Protein AF-A0A0L0G885-F1 (afdb_monomer_lite)

Secondary structure (DSSP, 8-state):
-PPPS------S--EEEEE-HHHHTTS-GGGTT-GGGTTTHHHHTTS-GGGEEEEE-----HHHHHHHTT--TT---EEE--STT-HHHHHHH-TTHHHH--SEEEEE-TTS-HHHHHHHHHHHHHTT-EEEESSSSEEEEE---

Radius of gyration: 17.88 Å; chains: 1; bounding box: 42×31×49 Å

Structure (mmCIF, N/CA/C/O backbone):
data_AF-A0A0L0G885-F1
#
_entry.id   AF-A0A0L0G885-F1
#
loop_
_atom_site.group_PDB
_atom_site.id
_atom_site.type_symbol
_atom_site.label_atom_id
_atom_site.label_alt_id
_atom_site.label_comp_id
_atom_site.label_asym_id
_atom_site.label_entity_id
_atom_site.label_seq_id
_atom_site.pdbx_PDB_ins_code
_atom_site.Cartn_x
_atom_site.Cartn_y
_atom_site.Cartn_z
_atom_site.occupancy
_atom_site.B_iso_or_equiv
_atom_site.auth_seq_id
_atom_site.auth_comp_id
_atom_site.auth_asym_id
_atom_site.auth_atom_id
_atom_site.pdbx_PDB_model_num
ATOM 1 N N . MET A 1 1 ? -23.828 10.218 -7.109 1.00 33.56 1 MET A N 1
ATOM 2 C CA . MET A 1 1 ? -22.448 10.033 -7.605 1.00 33.56 1 MET A CA 1
ATOM 3 C C . MET A 1 1 ? -21.991 8.680 -7.094 1.00 33.56 1 MET A C 1
ATOM 5 O O . MET A 1 1 ? -22.137 8.457 -5.899 1.00 33.56 1 MET A O 1
ATOM 9 N N . SER A 1 2 ? -21.611 7.754 -7.980 1.00 30.00 2 SER A N 1
ATOM 10 C CA . SER A 1 2 ? -21.177 6.408 -7.583 1.00 30.00 2 SER A CA 1
ATOM 11 C C . SER A 1 2 ? -19.743 6.467 -7.069 1.00 30.00 2 SER A C 1
ATOM 13 O O . SER A 1 2 ? -18.872 7.019 -7.737 1.00 30.00 2 SER A O 1
ATOM 15 N N . THR A 1 3 ? -19.518 5.932 -5.875 1.00 30.56 3 THR A N 1
ATOM 16 C CA . THR A 1 3 ? -18.191 5.625 -5.338 1.00 30.56 3 THR A CA 1
ATOM 17 C C . THR A 1 3 ? -17.527 4.586 -6.249 1.00 30.56 3 THR A C 1
ATOM 19 O O . THR A 1 3 ? -18.208 3.637 -6.634 1.00 30.56 3 THR A O 1
ATOM 22 N N . PRO A 1 4 ? -16.260 4.755 -6.659 1.00 30.36 4 PRO A N 1
ATOM 23 C CA . PRO A 1 4 ? -15.555 3.704 -7.381 1.00 30.36 4 PRO A CA 1
ATOM 24 C C . PRO A 1 4 ? -15.301 2.507 -6.457 1.00 30.36 4 PRO A C 1
ATOM 26 O O . PRO A 1 4 ? -14.922 2.683 -5.300 1.00 30.36 4 PRO A O 1
ATOM 29 N N . ASP A 1 5 ? -15.520 1.302 -6.985 1.00 28.81 5 ASP A N 1
ATOM 30 C CA . ASP A 1 5 ? -15.472 0.043 -6.230 1.00 28.81 5 ASP A CA 1
ATOM 31 C C . ASP A 1 5 ? -14.036 -0.485 -5.989 1.00 28.81 5 ASP A C 1
ATOM 33 O O . ASP A 1 5 ? -13.861 -1.418 -5.209 1.00 28.81 5 ASP A O 1
ATOM 37 N N . ALA A 1 6 ? -13.004 0.101 -6.619 1.00 29.67 6 ALA A N 1
ATOM 38 C CA . ALA A 1 6 ? -11.587 -0.230 -6.401 1.00 29.67 6 ALA A CA 1
ATOM 39 C C . ALA A 1 6 ? -10.640 0.873 -6.926 1.00 29.67 6 ALA A C 1
ATOM 41 O O . ALA A 1 6 ? -10.961 1.551 -7.905 1.00 29.67 6 ALA A O 1
ATOM 42 N N . ILE A 1 7 ? -9.469 1.037 -6.294 1.00 36.41 7 ILE A N 1
ATOM 43 C CA . ILE A 1 7 ? -8.429 2.025 -6.642 1.00 36.41 7 ILE A CA 1
ATOM 44 C C . ILE A 1 7 ? -7.069 1.311 -6.690 1.00 36.41 7 ILE A C 1
ATOM 46 O O . ILE A 1 7 ? -6.628 0.785 -5.678 1.00 36.41 7 ILE A O 1
ATOM 50 N N . LEU A 1 8 ? -6.416 1.300 -7.856 1.00 34.62 8 LEU A N 1
ATOM 51 C CA . LEU A 1 8 ? -5.140 0.616 -8.129 1.00 34.62 8 LEU A CA 1
ATOM 52 C C . LEU A 1 8 ? -3.977 1.612 -8.048 1.00 34.62 8 LEU A C 1
ATOM 54 O O . LEU A 1 8 ? -4.076 2.685 -8.634 1.00 34.62 8 LEU A O 1
ATOM 58 N N . LEU A 1 9 ? -2.892 1.290 -7.339 1.00 38.69 9 LEU A N 1
ATOM 59 C CA . LEU A 1 9 ? -1.879 2.275 -6.940 1.00 38.69 9 LEU A CA 1
ATOM 60 C C . LEU A 1 9 ? -0.469 1.899 -7.360 1.00 38.69 9 LEU A C 1
ATOM 62 O O . LEU A 1 9 ? -0.014 0.799 -7.079 1.00 38.69 9 LEU A O 1
ATOM 66 N N . ASP A 1 10 ? 0.223 2.859 -7.967 1.00 43.31 10 ASP A N 1
ATOM 67 C CA . ASP A 1 10 ? 1.603 2.751 -8.445 1.00 43.31 10 ASP A CA 1
ATOM 68 C C . ASP A 1 10 ? 2.561 3.542 -7.522 1.00 43.31 10 ASP A C 1
ATOM 70 O O . ASP A 1 10 ? 2.128 4.365 -6.715 1.00 43.31 10 ASP A O 1
ATOM 74 N N . ILE A 1 11 ? 3.864 3.275 -7.613 1.00 37.00 11 ILE A N 1
ATOM 75 C CA . ILE A 1 11 ? 4.955 3.747 -6.742 1.00 37.00 11 ILE A CA 1
ATOM 76 C C . ILE A 1 11 ? 6.115 4.286 -7.577 1.00 37.00 11 ILE A C 1
ATOM 78 O O . ILE A 1 11 ? 7.077 3.582 -7.869 1.00 37.00 11 ILE A O 1
ATOM 82 N N . GLY A 1 12 ? 6.081 5.582 -7.895 1.00 38.19 12 GLY A N 1
ATOM 83 C CA . GLY A 1 12 ? 7.238 6.311 -8.435 1.00 38.19 12 GLY A CA 1
ATOM 84 C C . GLY A 1 12 ? 7.866 5.711 -9.711 1.00 38.19 12 GLY A C 1
ATOM 85 O O . GLY A 1 12 ? 7.283 4.858 -10.373 1.00 38.19 12 GLY A O 1
ATOM 86 N N . PRO A 1 13 ? 9.044 6.192 -10.155 1.00 39.97 13 PRO A N 1
ATOM 87 C CA . PRO A 1 13 ? 9.637 5.704 -11.392 1.00 39.97 13 PRO A CA 1
ATOM 88 C C . PRO A 1 13 ? 10.220 4.297 -11.221 1.00 39.97 13 PRO A C 1
ATOM 90 O O . PRO A 1 13 ? 11.372 4.135 -10.813 1.00 39.97 13 PRO A O 1
ATOM 93 N N . VAL A 1 14 ? 9.436 3.280 -11.574 1.00 48.84 14 VAL A N 1
ATOM 94 C CA . VAL A 1 14 ? 9.890 1.890 -11.616 1.00 48.84 14 VAL A CA 1
ATOM 95 C C . VAL A 1 14 ? 10.700 1.666 -12.892 1.00 48.84 14 VAL A C 1
ATOM 97 O O . VAL A 1 14 ? 10.281 1.978 -14.012 1.00 48.84 14 VAL A O 1
ATOM 100 N N . VAL A 1 15 ? 11.907 1.127 -12.720 1.00 45.66 15 VAL A N 1
ATOM 101 C CA . VAL A 1 15 ? 12.731 0.653 -13.832 1.00 45.66 15 VAL A CA 1
ATOM 102 C C . VAL A 1 15 ? 12.309 -0.777 -14.131 1.00 45.66 15 VAL A C 1
ATOM 104 O O . VAL A 1 15 ? 12.694 -1.706 -13.424 1.00 45.66 15 VAL A O 1
ATOM 107 N N . MET A 1 16 ? 11.523 -0.954 -15.187 1.00 54.41 16 MET A N 1
ATOM 108 C CA . MET A 1 16 ? 11.086 -2.271 -15.633 1.00 54.41 16 MET A CA 1
ATOM 109 C C . MET A 1 16 ? 11.970 -2.758 -16.777 1.00 54.41 16 MET A C 1
ATOM 111 O O . MET A 1 16 ? 12.378 -1.990 -17.651 1.00 54.41 16 MET A O 1
ATOM 115 N N . THR A 1 17 ? 12.255 -4.058 -16.793 1.00 48.34 17 THR A N 1
ATOM 116 C CA . THR A 1 17 ? 12.853 -4.712 -17.961 1.00 48.34 17 THR A CA 1
ATOM 117 C C . THR A 1 17 ? 11.749 -5.439 -18.713 1.00 48.34 17 THR A C 1
ATOM 119 O O . THR A 1 17 ? 11.106 -6.327 -18.168 1.00 48.34 17 THR A O 1
ATOM 122 N N . THR A 1 18 ? 11.525 -5.050 -19.962 1.00 57.72 18 THR A N 1
ATOM 123 C CA . THR A 1 18 ? 10.515 -5.620 -20.861 1.00 57.72 18 THR A CA 1
ATOM 124 C C . THR A 1 18 ? 11.171 -6.111 -22.154 1.00 57.72 18 THR A C 1
ATOM 126 O O . THR A 1 18 ? 12.393 -6.060 -22.289 1.00 57.72 18 THR A O 1
ATOM 129 N N . LEU A 1 19 ? 10.390 -6.614 -23.110 1.00 57.66 19 LEU A N 1
ATOM 130 C CA . LEU A 1 19 ? 10.873 -6.950 -24.449 1.00 57.66 19 LEU A CA 1
ATOM 131 C C . LEU A 1 19 ? 10.867 -5.714 -25.358 1.00 57.66 19 LEU A C 1
ATOM 133 O O . LEU A 1 19 ? 10.021 -4.833 -25.227 1.00 57.66 19 LEU A O 1
ATOM 137 N N . THR A 1 20 ? 11.785 -5.664 -26.321 1.00 57.88 20 THR A N 1
ATOM 138 C CA . THR A 1 20 ? 11.771 -4.630 -27.371 1.00 57.88 20 THR A CA 1
ATOM 139 C C . THR A 1 20 ? 10.467 -4.653 -28.180 1.00 57.88 20 THR A C 1
ATOM 141 O O . THR A 1 20 ? 9.867 -5.713 -28.379 1.00 57.88 20 THR A O 1
ATOM 144 N N . ASP A 1 21 ? 10.058 -3.507 -28.738 1.00 59.09 21 ASP A N 1
ATOM 145 C CA . ASP A 1 21 ? 8.834 -3.383 -29.552 1.00 59.09 21 ASP A CA 1
ATOM 146 C C . ASP A 1 21 ? 8.782 -4.365 -30.731 1.00 59.09 21 ASP A C 1
ATOM 148 O O . ASP A 1 21 ? 7.719 -4.885 -31.079 1.00 59.09 21 ASP A O 1
ATOM 152 N N . ALA A 1 22 ? 9.938 -4.653 -31.337 1.00 57.31 22 ALA A N 1
ATOM 153 C CA . ALA A 1 22 ? 10.059 -5.621 -32.422 1.00 57.31 22 ALA A CA 1
ATOM 154 C C . ALA A 1 22 ? 9.715 -7.048 -31.967 1.00 57.31 22 ALA A C 1
ATOM 156 O O . ALA A 1 22 ? 9.154 -7.817 -32.748 1.00 57.31 22 ALA A O 1
ATOM 157 N N . LYS A 1 23 ? 10.014 -7.400 -30.707 1.00 56.69 23 LYS A N 1
ATOM 158 C CA . LYS A 1 23 ? 9.644 -8.696 -30.135 1.00 56.69 23 LYS A CA 1
ATOM 159 C C . LYS A 1 23 ? 8.252 -8.732 -29.546 1.00 56.69 23 LYS A C 1
ATOM 161 O O . LYS A 1 23 ? 7.561 -9.718 -29.796 1.00 56.69 23 LYS A O 1
ATOM 166 N N . ARG A 1 24 ? 7.806 -7.647 -28.918 1.00 54.31 24 ARG A N 1
ATOM 167 C CA . ARG A 1 24 ? 6.437 -7.494 -28.413 1.00 54.31 24 ARG A CA 1
ATOM 168 C C . ARG A 1 24 ? 5.380 -7.635 -29.514 1.00 54.31 24 ARG A C 1
ATOM 170 O O . ARG A 1 24 ? 4.354 -8.260 -29.304 1.00 54.31 24 ARG A O 1
ATOM 177 N N . LYS A 1 25 ? 5.654 -7.129 -30.724 1.00 54.56 25 LYS A N 1
ATOM 178 C CA . LYS A 1 25 ? 4.769 -7.298 -31.898 1.00 54.56 25 LYS A CA 1
ATOM 179 C C . LYS A 1 25 ? 4.786 -8.705 -32.506 1.00 54.56 25 LYS A C 1
ATOM 181 O O . LYS A 1 25 ? 3.930 -9.016 -33.325 1.00 54.56 25 LYS A O 1
ATOM 186 N N . SER A 1 26 ? 5.782 -9.522 -32.160 1.00 55.09 26 SER A N 1
ATOM 187 C CA . SER A 1 26 ? 5.922 -10.903 -32.645 1.00 55.09 26 SER A CA 1
ATOM 188 C C . SER A 1 26 ? 5.498 -11.958 -31.620 1.00 55.09 26 SER A C 1
ATOM 190 O O . SER A 1 26 ? 5.415 -13.131 -31.973 1.00 55.09 26 SER A O 1
ATOM 192 N N . SER A 1 27 ? 5.278 -11.561 -30.362 1.00 53.56 27 SER A N 1
ATOM 193 C CA . SER A 1 27 ? 4.717 -12.418 -29.320 1.00 53.56 27 SER A CA 1
ATOM 194 C C . SER A 1 27 ? 3.199 -12.504 -29.463 1.00 53.56 27 SER A C 1
ATOM 196 O O . SER A 1 27 ? 2.552 -11.562 -29.915 1.00 53.56 27 SER A O 1
ATOM 198 N N . GLU A 1 28 ? 2.636 -13.655 -29.106 1.00 48.88 28 GLU A N 1
ATOM 199 C CA . GLU A 1 28 ? 1.202 -13.923 -29.195 1.00 48.88 28 GLU A CA 1
ATOM 200 C C . GLU A 1 28 ? 0.387 -12.954 -28.316 1.00 48.88 28 GLU A C 1
ATOM 202 O O . GLU A 1 28 ? 0.835 -12.506 -27.256 1.00 48.88 28 GLU A O 1
ATOM 207 N N . SER A 1 29 ? -0.833 -12.642 -28.760 1.00 44.22 29 SER A N 1
ATOM 208 C CA . SER A 1 29 ? -1.720 -11.614 -28.192 1.00 44.22 29 SER A CA 1
ATOM 209 C C . SER A 1 29 ? -2.126 -11.835 -26.731 1.00 44.22 29 SER A C 1
ATOM 211 O O . SER A 1 29 ? -2.617 -10.912 -26.096 1.00 44.22 29 SER A O 1
ATOM 213 N N . TRP A 1 30 ? -1.912 -13.028 -26.167 1.00 44.91 30 TRP A N 1
ATOM 214 C CA . TRP A 1 30 ? -2.185 -13.308 -24.751 1.00 44.91 30 TRP A CA 1
ATOM 215 C C . TRP A 1 30 ? -1.163 -12.677 -23.787 1.00 44.91 30 TRP A C 1
ATOM 217 O O . TRP A 1 30 ? -1.342 -12.761 -22.580 1.00 44.91 30 TRP A O 1
ATOM 227 N N . THR A 1 31 ? -0.115 -12.022 -24.299 1.00 42.81 31 THR A N 1
ATOM 228 C CA . THR A 1 31 ? 0.862 -11.257 -23.498 1.00 42.81 31 THR A CA 1
ATOM 229 C C . THR A 1 31 ? 0.422 -9.820 -23.183 1.00 42.81 31 THR A C 1
ATOM 231 O O . THR A 1 31 ? 1.078 -9.128 -22.402 1.00 42.81 31 THR A O 1
ATOM 234 N N . GLU A 1 32 ? -0.692 -9.353 -23.754 1.00 37.94 32 GLU A N 1
ATOM 235 C CA . GLU A 1 32 ? -1.296 -8.065 -23.406 1.00 37.94 32 GLU A CA 1
ATOM 236 C C . GLU A 1 32 ? -2.094 -8.204 -22.102 1.00 37.94 32 GLU A C 1
ATOM 238 O O . GLU A 1 32 ? -3.143 -8.838 -22.068 1.00 37.94 32 GLU A O 1
ATOM 243 N N . GLY A 1 33 ? -1.578 -7.625 -21.013 1.00 38.88 33 GLY A N 1
ATOM 244 C CA . GLY A 1 33 ? -2.228 -7.626 -19.692 1.00 38.88 33 GLY A CA 1
ATOM 245 C C . GLY A 1 33 ? -1.595 -8.561 -18.659 1.00 38.88 33 GLY A C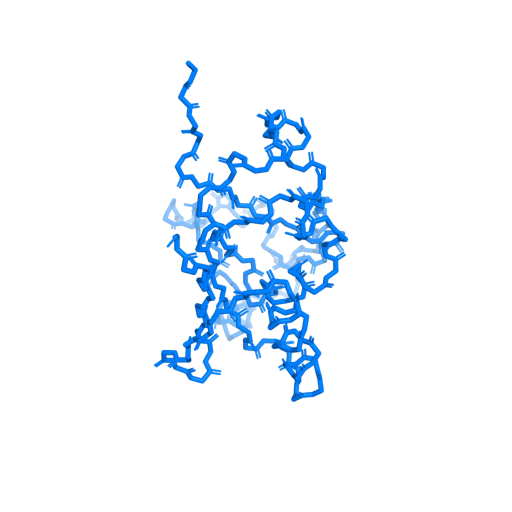 1
ATOM 246 O O . GLY A 1 33 ? -2.020 -8.581 -17.510 1.00 38.88 33 GLY A O 1
ATOM 247 N N . ILE A 1 34 ? -0.551 -9.297 -19.037 1.00 41.03 34 ILE A N 1
ATOM 248 C CA . ILE A 1 34 ? 0.231 -10.116 -18.114 1.00 41.03 34 ILE A CA 1
ATOM 249 C C . ILE A 1 34 ? 1.285 -9.227 -17.444 1.00 41.03 34 ILE A C 1
ATOM 251 O O . ILE A 1 34 ? 2.341 -8.956 -18.017 1.00 41.03 34 ILE A O 1
ATOM 255 N N . SER A 1 35 ? 0.999 -8.785 -16.218 1.00 45.06 35 SER A N 1
ATOM 256 C CA . SER A 1 35 ? 2.011 -8.228 -15.307 1.00 45.06 35 SER A CA 1
ATOM 257 C C . SER A 1 35 ? 3.099 -9.269 -14.962 1.00 45.06 35 SER A C 1
ATOM 259 O O . SER A 1 35 ? 4.275 -8.957 -14.769 1.00 45.06 35 SER A O 1
ATOM 261 N N . SER A 1 36 ? 2.762 -10.560 -15.067 1.00 43.66 36 SER A N 1
ATOM 262 C CA . SER A 1 36 ? 3.634 -11.697 -14.761 1.00 43.66 36 SER A CA 1
ATOM 263 C C . SER A 1 36 ? 4.688 -12.076 -15.818 1.00 43.66 36 SER A C 1
ATOM 265 O O . SER A 1 36 ? 5.227 -13.182 -15.790 1.00 43.66 36 SER A O 1
ATOM 267 N N . LEU A 1 37 ? 5.140 -11.136 -16.663 1.00 43.06 37 LEU A N 1
ATOM 268 C CA . LEU A 1 37 ? 6.529 -11.234 -17.158 1.00 43.06 37 LEU A CA 1
ATOM 269 C C . LEU A 1 37 ? 7.542 -11.096 -15.997 1.00 43.06 37 LEU A C 1
ATOM 271 O O . LEU A 1 37 ? 8.702 -11.483 -16.153 1.00 43.06 37 LEU A O 1
ATOM 275 N N . GLY A 1 38 ? 7.095 -10.580 -14.841 1.00 41.41 38 GLY A N 1
ATOM 276 C CA . GLY A 1 38 ? 7.845 -10.507 -13.586 1.00 41.41 38 GLY A CA 1
ATOM 277 C C . GLY A 1 38 ? 7.840 -11.780 -12.727 1.00 41.41 38 GLY A C 1
ATOM 278 O O . GLY A 1 38 ? 8.844 -12.039 -12.063 1.00 41.41 38 GLY A O 1
ATOM 279 N N . GLU A 1 39 ? 6.795 -12.620 -12.766 1.00 39.62 39 GLU A N 1
ATOM 280 C CA . GLU A 1 39 ? 6.696 -13.779 -11.848 1.00 39.62 39 GLU A CA 1
ATOM 281 C C . GLU A 1 39 ? 7.714 -14.884 -12.153 1.00 39.62 39 GLU A C 1
ATOM 283 O O . GLU A 1 39 ? 8.108 -15.642 -11.268 1.00 39.62 39 GLU A O 1
ATOM 288 N N . ASN A 1 40 ? 8.242 -14.923 -13.376 1.00 43.31 40 ASN A N 1
ATOM 289 C CA . ASN A 1 40 ? 9.384 -15.753 -13.713 1.00 43.31 40 ASN A CA 1
ATOM 290 C C . ASN A 1 40 ? 10.509 -14.880 -14.264 1.00 43.31 40 ASN A C 1
ATOM 292 O O . ASN A 1 40 ? 10.733 -14.805 -15.472 1.00 43.31 40 ASN A O 1
ATOM 296 N N . ALA A 1 41 ? 11.364 -14.358 -13.382 1.00 46.41 41 ALA A N 1
ATOM 297 C CA . ALA A 1 41 ? 12.715 -13.938 -13.774 1.00 46.41 41 ALA A CA 1
ATOM 298 C C . ALA A 1 41 ? 13.455 -15.032 -14.595 1.00 46.41 41 ALA A C 1
ATOM 300 O O . ALA A 1 41 ? 14.400 -14.742 -15.327 1.00 46.41 41 ALA A O 1
ATOM 301 N N . GLY A 1 42 ? 13.019 -16.299 -14.502 1.00 49.34 42 GLY A N 1
ATOM 302 C CA . GLY A 1 42 ? 13.448 -17.416 -15.348 1.00 49.34 42 GLY A CA 1
ATOM 303 C C . GLY A 1 42 ? 12.974 -17.379 -16.810 1.00 49.34 42 GLY A C 1
ATOM 304 O O . GLY A 1 42 ? 13.681 -17.905 -17.668 1.00 49.34 42 GLY A O 1
ATOM 305 N N . ASP A 1 43 ? 11.853 -16.735 -17.128 1.00 51.88 43 ASP A N 1
ATOM 306 C CA . ASP A 1 43 ? 11.330 -16.648 -18.497 1.00 51.88 43 ASP A CA 1
ATOM 307 C C . ASP A 1 43 ? 12.028 -15.543 -19.299 1.00 51.88 43 ASP A C 1
ATOM 309 O O . ASP A 1 43 ? 12.335 -15.732 -20.478 1.00 51.88 43 ASP A O 1
ATOM 313 N N . LEU A 1 44 ? 12.453 -14.457 -18.641 1.00 53.06 44 LEU A N 1
ATOM 314 C CA . LEU A 1 44 ? 13.322 -13.441 -19.250 1.00 53.06 44 LEU A CA 1
ATOM 315 C C . LEU A 1 44 ? 14.750 -13.942 -19.525 1.00 53.06 44 LEU A C 1
ATOM 317 O O . LEU A 1 44 ? 15.427 -13.396 -20.399 1.00 53.06 44 LEU A O 1
ATOM 321 N N . LYS A 1 45 ? 15.219 -15.002 -18.844 1.00 57.56 45 LYS A N 1
ATOM 322 C CA . LYS A 1 45 ? 16.516 -15.644 -19.156 1.00 57.56 45 LYS A CA 1
ATOM 323 C C . LYS A 1 45 ? 16.537 -16.300 -20.537 1.00 57.56 45 LYS A C 1
ATOM 325 O O . LYS A 1 45 ? 17.619 -16.535 -21.067 1.00 57.56 45 LYS A O 1
ATOM 330 N N . ARG A 1 46 ? 15.371 -16.618 -21.110 1.00 61.12 46 ARG A N 1
ATOM 331 C CA . ARG A 1 46 ? 15.259 -17.251 -22.436 1.00 61.12 46 ARG A CA 1
ATOM 332 C C . ARG A 1 46 ? 15.458 -16.258 -23.581 1.00 61.12 46 ARG A C 1
ATOM 334 O O . ARG A 1 46 ? 15.719 -16.677 -24.706 1.00 61.12 46 ARG A O 1
ATOM 341 N N . TYR A 1 47 ? 15.354 -14.963 -23.295 1.00 61.19 47 TYR A N 1
ATOM 342 C CA . TYR A 1 47 ? 15.551 -13.894 -24.264 1.00 61.19 47 TYR A CA 1
ATOM 3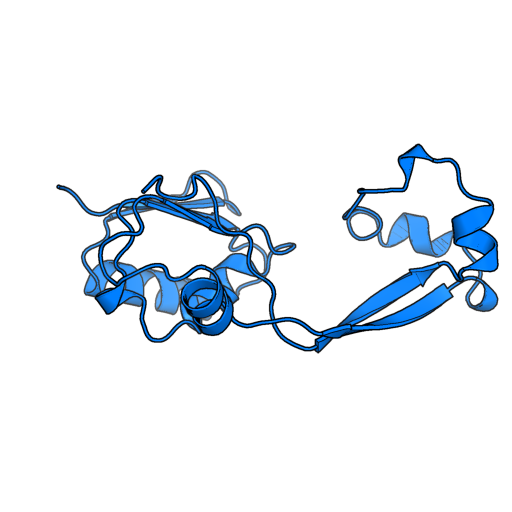43 C C . TYR A 1 47 ? 16.965 -13.334 -24.160 1.00 61.19 47 TYR A C 1
ATOM 345 O O . TYR A 1 47 ? 17.506 -13.140 -23.067 1.00 61.19 47 TYR A O 1
ATOM 353 N N . SER A 1 48 ? 17.574 -13.075 -25.315 1.00 64.62 48 SER A N 1
ATOM 354 C CA . SER A 1 48 ? 18.908 -12.486 -25.358 1.00 64.62 48 SER A CA 1
ATOM 355 C C . SER A 1 48 ? 18.860 -11.019 -24.922 1.00 64.62 48 SER A C 1
ATOM 357 O O . SER A 1 48 ? 17.825 -10.371 -25.049 1.00 64.62 48 SER A O 1
ATOM 359 N N . ASP A 1 49 ? 19.960 -10.465 -24.407 1.00 65.38 49 ASP A N 1
ATOM 360 C CA . ASP A 1 49 ? 19.946 -9.100 -23.850 1.00 65.38 49 ASP A CA 1
ATOM 361 C C . ASP A 1 49 ? 19.573 -8.023 -24.880 1.00 65.38 49 ASP A C 1
ATOM 363 O O . ASP A 1 49 ? 18.971 -7.017 -24.524 1.00 65.38 49 ASP A O 1
ATOM 367 N N . LYS A 1 50 ? 19.830 -8.268 -26.172 1.00 67.75 50 LYS A N 1
ATOM 368 C CA . LYS A 1 50 ? 19.379 -7.407 -27.284 1.00 67.75 50 LYS A CA 1
ATOM 369 C C . LYS A 1 50 ? 17.857 -7.382 -27.474 1.00 67.75 50 LYS A C 1
ATOM 371 O O . LYS A 1 50 ? 17.345 -6.483 -28.132 1.00 67.75 50 LYS A O 1
ATOM 376 N N . ASP A 1 51 ? 17.151 -8.379 -26.945 1.00 60.12 51 ASP A N 1
ATOM 377 C CA . ASP A 1 51 ? 15.694 -8.482 -27.013 1.00 60.12 51 ASP A CA 1
ATOM 378 C C . ASP A 1 51 ? 15.028 -7.831 -25.793 1.00 60.12 51 ASP A C 1
ATOM 380 O O . ASP A 1 51 ? 13.805 -7.690 -25.781 1.00 60.12 51 ASP A O 1
ATOM 384 N N . LYS A 1 52 ? 15.821 -7.407 -24.798 1.00 61.62 52 LYS A N 1
ATOM 385 C CA . LYS A 1 52 ? 15.366 -6.727 -23.587 1.00 61.62 52 LYS A CA 1
ATOM 386 C C . LYS A 1 52 ? 15.455 -5.213 -23.767 1.00 61.62 52 LYS A C 1
ATOM 388 O O . LYS A 1 52 ? 16.416 -4.687 -24.321 1.00 61.62 52 LYS A O 1
ATOM 393 N N . ALA A 1 53 ? 14.455 -4.508 -23.266 1.00 61.47 53 ALA A N 1
ATOM 394 C CA . ALA A 1 53 ? 14.412 -3.061 -23.187 1.00 61.47 53 ALA A CA 1
ATOM 395 C C . ALA A 1 53 ? 14.202 -2.654 -21.731 1.00 61.47 53 ALA A C 1
ATOM 397 O O . ALA A 1 53 ? 13.320 -3.174 -21.049 1.00 61.47 53 ALA A O 1
ATOM 398 N N . THR A 1 54 ? 15.000 -1.706 -21.254 1.00 57.16 54 THR A N 1
ATOM 399 C CA . THR A 1 54 ? 14.729 -1.043 -19.982 1.00 57.16 54 THR A CA 1
ATOM 400 C C . THR A 1 54 ? 13.777 0.113 -20.239 1.00 57.16 54 THR A C 1
ATOM 402 O O . THR A 1 54 ? 14.110 1.037 -20.981 1.00 57.16 54 THR A O 1
ATOM 405 N N . VAL A 1 55 ? 12.601 0.066 -19.625 1.00 56.41 55 VAL A N 1
ATOM 406 C CA . VAL A 1 55 ? 11.603 1.129 -19.706 1.00 56.41 55 VAL A CA 1
ATOM 407 C C . VAL A 1 55 ? 11.501 1.788 -18.342 1.00 56.41 55 VAL A C 1
ATOM 409 O O . VAL A 1 55 ? 11.426 1.123 -17.309 1.00 56.41 55 VAL A O 1
ATOM 412 N N . LYS A 1 56 ? 11.530 3.118 -18.348 1.00 53.22 56 LYS A N 1
ATOM 413 C CA . LYS A 1 56 ? 11.162 3.914 -17.183 1.00 53.22 56 LYS A CA 1
ATOM 414 C C . LYS A 1 56 ? 9.671 4.174 -17.279 1.00 53.22 56 LYS A C 1
ATOM 416 O O . LYS A 1 56 ? 9.233 4.804 -18.240 1.00 53.22 56 LYS A O 1
ATOM 421 N N . VAL A 1 57 ? 8.918 3.670 -16.315 1.00 60.12 57 VAL A N 1
ATOM 422 C CA . VAL A 1 57 ? 7.494 3.974 -16.181 1.00 60.12 57 VAL A CA 1
ATOM 423 C C . VAL A 1 57 ? 7.361 5.109 -15.175 1.00 60.12 57 VAL A C 1
ATOM 425 O O . VAL A 1 57 ? 8.127 5.171 -14.218 1.00 60.12 57 VAL A O 1
ATOM 428 N N . HIS A 1 58 ? 6.456 6.050 -15.421 1.00 57.38 58 HIS A N 1
ATOM 429 C CA . HIS A 1 58 ? 6.132 7.084 -14.445 1.00 57.38 58 HIS A CA 1
ATOM 430 C C . HIS A 1 58 ? 5.042 6.557 -13.517 1.00 57.38 58 HIS A C 1
ATOM 432 O O . HIS A 1 58 ? 3.898 6.463 -13.946 1.00 57.38 58 HIS A O 1
ATOM 438 N N . GLY A 1 59 ? 5.394 6.251 -12.270 1.00 68.12 59 GLY A N 1
ATOM 439 C CA . GLY A 1 59 ? 4.405 5.993 -11.231 1.00 68.12 59 GLY A CA 1
ATOM 440 C C . GLY A 1 59 ? 3.815 7.286 -10.676 1.00 68.12 59 GLY A C 1
ATOM 441 O O . GLY A 1 59 ? 4.472 8.333 -10.642 1.00 68.12 59 GLY A O 1
ATOM 442 N N . ILE A 1 60 ? 2.566 7.196 -10.234 1.00 76.69 60 ILE A N 1
ATOM 443 C CA . ILE A 1 60 ? 1.874 8.226 -9.450 1.00 76.69 60 ILE A CA 1
ATOM 444 C C . ILE A 1 60 ? 1.994 7.896 -7.957 1.00 76.69 60 ILE A C 1
ATOM 446 O O . ILE A 1 60 ? 2.615 6.905 -7.601 1.00 76.69 60 ILE A O 1
ATOM 450 N N . THR A 1 61 ? 1.476 8.737 -7.065 1.00 83.69 61 THR A N 1
ATOM 451 C CA . THR A 1 61 ? 1.328 8.379 -5.643 1.00 83.69 61 THR A CA 1
ATOM 452 C C . THR A 1 61 ? -0.130 8.053 -5.350 1.00 83.69 61 THR A C 1
ATOM 454 O O . THR A 1 61 ? -1.020 8.501 -6.074 1.00 83.69 61 THR A O 1
ATOM 457 N N . LEU A 1 62 ? -0.391 7.339 -4.249 1.00 85.38 62 LEU A N 1
ATOM 458 C CA . LEU A 1 62 ? -1.759 7.147 -3.758 1.00 85.38 62 LEU A CA 1
ATOM 459 C C . LEU A 1 62 ? -2.490 8.461 -3.554 1.00 85.38 62 LEU A C 1
ATOM 461 O O . LEU A 1 62 ? -3.599 8.625 -4.053 1.00 85.38 62 LEU A O 1
ATOM 465 N N . GLN A 1 63 ? -1.825 9.427 -2.935 1.00 86.44 63 GLN A N 1
ATOM 466 C 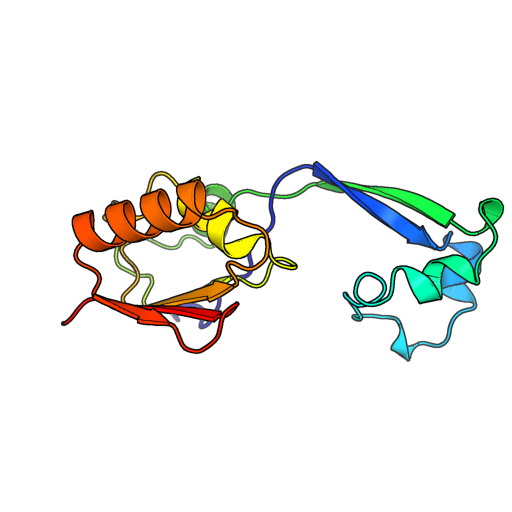CA . GLN A 1 63 ? -2.410 10.741 -2.740 1.00 86.44 63 GLN A CA 1
ATOM 467 C C . GLN A 1 63 ? -2.827 11.395 -4.063 1.00 86.44 63 GLN A C 1
ATOM 469 O O . GLN A 1 63 ? -3.966 11.829 -4.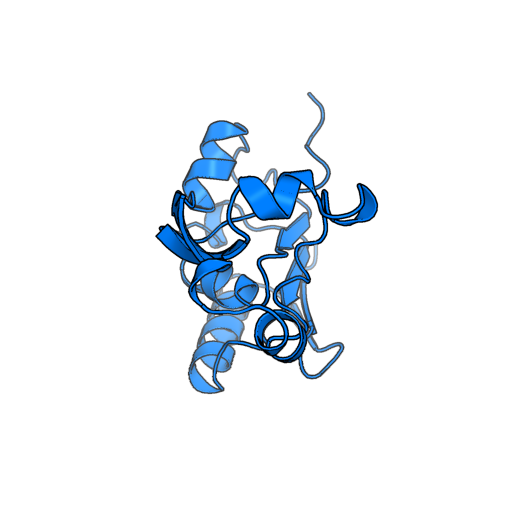211 1.00 86.44 63 GLN A O 1
ATOM 474 N N . HIS A 1 64 ? -1.939 11.380 -5.061 1.00 85.12 64 HIS A N 1
ATOM 475 C CA . HIS A 1 64 ? -2.237 11.953 -6.369 1.00 85.12 64 HIS A CA 1
ATOM 476 C C . HIS A 1 64 ? -3.412 11.251 -7.062 1.00 85.12 64 HIS A C 1
ATOM 478 O O . HIS A 1 64 ? -4.253 11.910 -7.668 1.00 85.12 64 HIS A O 1
ATOM 484 N N . LEU A 1 65 ? -3.505 9.923 -6.942 1.00 87.31 65 LEU A N 1
ATOM 485 C CA . LEU A 1 65 ? -4.609 9.176 -7.535 1.00 87.31 65 LEU A CA 1
ATOM 486 C C . LEU A 1 65 ? -5.953 9.502 -6.872 1.00 87.31 65 LEU A C 1
ATOM 488 O O . LEU A 1 65 ? -6.955 9.667 -7.566 1.00 87.31 65 LEU A O 1
ATOM 492 N N . LEU A 1 66 ? -5.991 9.611 -5.541 1.00 87.75 66 LEU A N 1
ATOM 493 C CA . LEU A 1 66 ? -7.212 9.993 -4.824 1.00 87.75 66 LEU A CA 1
ATOM 494 C C . LEU A 1 66 ? -7.679 11.396 -5.222 1.00 87.75 66 LEU A C 1
ATOM 496 O O . LEU A 1 66 ? -8.878 11.607 -5.418 1.00 87.75 66 LEU A O 1
ATOM 500 N N . GLU A 1 67 ? -6.743 12.329 -5.395 1.00 87.75 67 GLU A N 1
ATOM 501 C CA . GLU A 1 67 ? -7.013 13.686 -5.874 1.00 87.75 67 GLU A CA 1
ATOM 502 C C . GLU A 1 67 ? -7.576 13.688 -7.303 1.00 87.75 67 GLU A C 1
ATOM 504 O O . GLU A 1 67 ? -8.591 14.340 -7.567 1.00 87.75 67 GLU A O 1
ATOM 509 N N . GLU A 1 68 ? -6.964 12.930 -8.219 1.00 88.56 68 GLU A N 1
ATOM 510 C CA . GLU A 1 68 ? -7.414 12.812 -9.612 1.00 88.56 68 GLU A CA 1
ATOM 511 C C . GLU A 1 68 ? -8.834 12.232 -9.699 1.00 88.56 68 GLU A C 1
ATOM 513 O O . GLU A 1 68 ? -9.693 12.759 -10.416 1.00 88.56 68 GLU A O 1
ATOM 518 N N . LEU A 1 69 ? -9.107 11.195 -8.903 1.00 87.44 69 LEU A N 1
ATOM 519 C CA . LEU A 1 69 ? -10.417 10.550 -8.802 1.00 87.44 69 LEU A CA 1
ATOM 520 C C . LEU A 1 69 ? -11.427 11.346 -7.962 1.00 87.44 69 LEU A C 1
ATOM 522 O O . LEU A 1 69 ? -12.603 10.975 -7.912 1.00 87.44 69 LEU A O 1
ATOM 526 N N . ARG A 1 70 ? -11.000 12.452 -7.337 1.00 90.06 70 ARG A N 1
ATOM 527 C CA . ARG A 1 70 ? -11.813 13.312 -6.462 1.00 90.06 70 ARG A CA 1
ATOM 528 C C . ARG A 1 70 ? -12.467 12.535 -5.318 1.00 90.06 70 ARG A C 1
ATOM 530 O O . ARG A 1 70 ? -13.644 12.733 -5.009 1.00 90.06 70 ARG A O 1
ATOM 537 N N . ILE A 1 71 ? -11.709 11.630 -4.710 1.00 86.56 71 ILE A N 1
ATOM 538 C CA . ILE A 1 71 ? -12.150 10.875 -3.539 1.00 86.56 71 ILE A CA 1
ATOM 539 C C . ILE A 1 71 ? -11.966 11.746 -2.308 1.00 86.56 71 ILE A C 1
ATOM 541 O O . ILE A 1 71 ? -10.848 12.039 -1.899 1.00 86.56 71 ILE A O 1
ATOM 545 N N . GLU A 1 72 ? -13.079 12.160 -1.713 1.00 89.06 72 GLU A N 1
ATOM 546 C CA . GLU A 1 72 ? -13.044 12.947 -0.484 1.00 89.06 72 GLU A CA 1
ATOM 547 C C . GLU A 1 72 ? -12.616 12.076 0.718 1.00 89.06 72 GLU A C 1
ATOM 549 O O . GLU A 1 72 ? -12.918 10.873 0.765 1.00 89.06 72 GLU A O 1
ATOM 554 N N . PRO A 1 73 ? -11.956 12.673 1.723 1.00 90.31 73 PRO A N 1
ATOM 555 C CA . PRO A 1 73 ? -11.712 12.050 3.020 1.00 90.31 73 PRO A CA 1
ATOM 556 C C . PRO A 1 73 ? -12.948 11.359 3.611 1.00 90.31 73 PRO A C 1
ATOM 558 O O . PRO A 1 73 ? -14.073 11.851 3.502 1.00 90.31 73 PRO A O 1
ATOM 561 N N . GLY A 1 74 ? -12.759 10.189 4.225 1.00 86.88 74 GLY A N 1
ATOM 562 C CA . GLY A 1 74 ? -13.836 9.397 4.833 1.00 86.88 74 GLY A CA 1
ATOM 563 C C . GLY A 1 74 ? -14.841 8.764 3.857 1.00 86.88 74 GLY A C 1
ATOM 564 O O . GLY A 1 74 ? -15.790 8.114 4.299 1.00 86.88 74 GLY A O 1
ATOM 565 N N . ARG A 1 75 ? -14.675 8.930 2.536 1.00 87.94 75 ARG A N 1
ATOM 566 C CA . ARG A 1 75 ? -15.532 8.289 1.515 1.00 87.94 75 ARG A CA 1
ATOM 567 C C . ARG A 1 75 ? -14.996 6.951 1.015 1.00 87.94 75 ARG A C 1
ATOM 569 O O . ARG A 1 75 ? -15.702 6.258 0.287 1.00 87.94 75 ARG A O 1
ATOM 576 N N . LEU A 1 76 ? -13.768 6.599 1.377 1.00 88.19 76 LEU A N 1
ATOM 577 C CA . LEU A 1 76 ? -13.134 5.358 0.961 1.00 88.19 76 LEU A CA 1
ATOM 578 C C . LEU A 1 76 ? -13.597 4.227 1.887 1.00 88.19 76 LEU A C 1
ATOM 580 O O . LEU A 1 76 ? -13.325 4.247 3.081 1.00 88.19 76 LEU A O 1
ATOM 584 N N . ASN A 1 77 ? -14.333 3.246 1.362 1.00 89.81 77 ASN A N 1
ATOM 585 C CA . ASN A 1 77 ? -14.767 2.093 2.158 1.00 89.81 77 ASN A CA 1
ATOM 586 C C . ASN A 1 77 ? -13.750 0.957 2.109 1.00 89.81 77 ASN A C 1
ATOM 588 O O . ASN A 1 77 ? -13.433 0.375 3.142 1.00 89.81 77 ASN A O 1
ATOM 592 N N . ILE A 1 78 ? -13.241 0.652 0.920 1.00 91.44 78 ILE A N 1
ATOM 593 C CA . ILE A 1 78 ? -12.313 -0.449 0.689 1.00 91.44 78 ILE A CA 1
ATOM 594 C C . ILE A 1 78 ? -11.097 0.111 -0.038 1.00 91.44 78 ILE A C 1
ATOM 596 O O . ILE A 1 78 ? -11.235 0.772 -1.066 1.00 91.44 78 ILE A O 1
ATOM 600 N N . LEU A 1 79 ? -9.917 -0.166 0.503 1.00 92.81 79 LEU A N 1
ATOM 601 C CA . LEU A 1 79 ? -8.636 0.060 -0.145 1.00 92.81 79 LEU A CA 1
ATOM 602 C C . LEU A 1 79 ? -8.008 -1.302 -0.431 1.00 92.81 79 LEU A C 1
ATOM 604 O O . LEU A 1 79 ? -7.620 -2.011 0.494 1.00 92.81 79 LEU A O 1
ATOM 608 N N . GLN A 1 80 ? -7.918 -1.658 -1.708 1.00 91.44 80 GLN A N 1
ATOM 609 C CA . GLN A 1 80 ? -7.158 -2.814 -2.161 1.00 91.44 80 GLN A CA 1
ATOM 610 C C . GLN A 1 80 ? -6.019 -2.316 -3.031 1.00 91.44 80 GLN A C 1
ATOM 612 O O . GLN A 1 80 ? -6.260 -1.613 -4.008 1.00 91.44 80 GLN A O 1
ATOM 617 N N . ILE A 1 81 ? -4.798 -2.673 -2.660 1.00 86.19 81 ILE A N 1
ATOM 618 C CA . ILE A 1 81 ? -3.603 -2.341 -3.425 1.00 86.19 81 ILE A CA 1
ATOM 619 C C . ILE A 1 81 ? -3.101 -3.640 -4.040 1.00 86.19 81 ILE A C 1
ATOM 621 O O . ILE A 1 81 ? -3.176 -4.680 -3.398 1.00 86.19 81 ILE A O 1
ATOM 625 N N . ASP A 1 82 ? -2.667 -3.566 -5.289 1.00 84.38 82 ASP A N 1
ATOM 626 C CA . ASP A 1 82 ? -2.044 -4.673 -6.006 1.00 84.38 82 ASP A CA 1
ATOM 627 C C . ASP A 1 82 ? -0.935 -4.069 -6.866 1.00 84.38 82 ASP A C 1
ATOM 629 O O . ASP A 1 82 ? -1.169 -3.571 -7.970 1.00 84.38 82 ASP A O 1
ATOM 633 N N . ALA A 1 83 ? 0.246 -3.958 -6.264 1.00 80.44 83 ALA A N 1
ATOM 634 C CA . ALA A 1 83 ? 1.394 -3.251 -6.808 1.00 80.44 83 ALA A CA 1
ATOM 635 C C . ALA A 1 83 ? 2.628 -4.157 -6.819 1.00 80.44 83 ALA A C 1
ATOM 637 O O . ALA A 1 83 ? 3.713 -3.726 -6.427 1.00 80.44 83 ALA A O 1
ATOM 638 N N . GLU A 1 84 ? 2.458 -5.415 -7.246 1.00 79.06 84 GLU A N 1
ATOM 639 C CA . GLU A 1 84 ? 3.543 -6.397 -7.397 1.00 79.06 84 GLU A CA 1
ATOM 640 C C . GLU A 1 84 ? 4.405 -6.482 -6.126 1.00 79.06 84 GLU A C 1
ATOM 642 O O . GLU A 1 84 ? 5.614 -6.226 -6.144 1.00 79.06 84 GLU A O 1
ATOM 647 N N . CYS A 1 85 ? 3.750 -6.796 -5.003 1.00 78.88 85 CYS A N 1
ATOM 648 C CA . CYS A 1 85 ? 4.320 -6.938 -3.662 1.00 78.88 85 CYS A CA 1
ATOM 649 C C . CYS A 1 85 ? 4.674 -5.642 -2.907 1.00 78.88 85 CYS A C 1
ATOM 651 O O . CYS A 1 85 ? 5.102 -5.710 -1.747 1.00 78.88 85 CYS A O 1
ATOM 653 N N . TYR A 1 86 ? 4.527 -4.458 -3.509 1.00 84.06 86 TYR A N 1
ATOM 654 C CA . TYR A 1 86 ? 4.900 -3.189 -2.865 1.00 84.06 86 TYR A CA 1
ATOM 655 C C . TYR A 1 86 ? 3.782 -2.517 -2.056 1.00 84.06 86 TYR A C 1
ATOM 657 O O . TYR A 1 86 ? 3.986 -1.439 -1.486 1.00 84.06 86 TYR A O 1
ATOM 665 N N . ASP A 1 87 ? 2.628 -3.157 -1.955 1.00 90.06 87 ASP A N 1
ATOM 666 C CA . ASP A 1 87 ? 1.398 -2.634 -1.369 1.00 90.06 87 ASP A CA 1
ATOM 667 C C . ASP A 1 87 ? 1.610 -2.078 0.044 1.00 90.06 87 ASP A C 1
ATOM 669 O O . ASP A 1 87 ? 1.263 -0.935 0.351 1.00 90.06 87 ASP A O 1
ATOM 673 N N . ALA A 1 88 ? 2.269 -2.857 0.904 1.00 91.06 88 ALA A N 1
ATOM 674 C CA . ALA A 1 88 ? 2.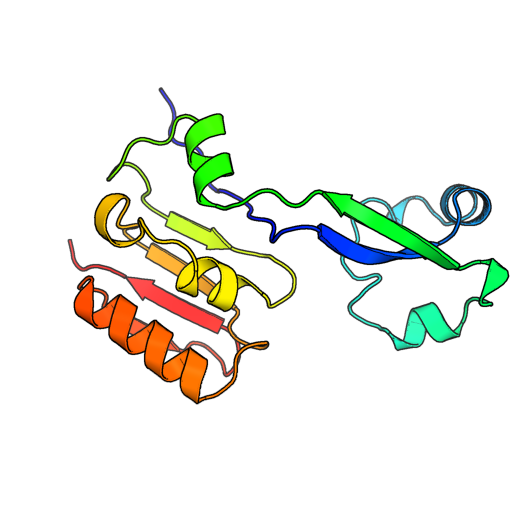559 -2.452 2.271 1.00 91.06 88 ALA A CA 1
ATOM 675 C C . ALA A 1 88 ? 3.460 -1.208 2.358 1.00 91.06 88 ALA A C 1
ATOM 677 O O . ALA A 1 88 ? 3.295 -0.395 3.268 1.00 91.06 88 ALA A O 1
ATOM 678 N N . ARG A 1 89 ? 4.386 -1.010 1.406 1.00 89.44 89 ARG A N 1
ATOM 679 C CA . ARG A 1 89 ? 5.213 0.209 1.357 1.00 89.44 89 ARG A CA 1
ATOM 680 C C . ARG A 1 89 ? 4.418 1.419 0.897 1.00 89.44 89 ARG A C 1
ATOM 682 O O . ARG A 1 89 ? 4.636 2.496 1.448 1.00 89.44 89 ARG A O 1
ATOM 689 N N . ILE A 1 90 ? 3.506 1.249 -0.064 1.00 90.12 90 ILE A N 1
ATOM 690 C CA . ILE A 1 90 ? 2.573 2.310 -0.477 1.00 90.12 90 ILE A CA 1
ATOM 691 C C . ILE A 1 90 ? 1.798 2.792 0.741 1.00 90.12 90 ILE A C 1
ATOM 693 O O . ILE A 1 90 ? 1.775 3.987 1.037 1.00 90.12 90 ILE A O 1
ATOM 697 N N . LEU A 1 91 ? 1.222 1.847 1.482 1.00 92.62 91 LEU A N 1
ATOM 698 C CA . LEU A 1 91 ? 0.433 2.151 2.664 1.00 92.62 91 LEU A CA 1
ATOM 699 C C . LEU A 1 91 ? 1.271 2.820 3.762 1.00 92.62 91 LEU A C 1
ATOM 701 O O . LEU A 1 91 ? 0.842 3.817 4.339 1.00 92.62 91 LEU A O 1
ATOM 705 N N . LEU A 1 92 ? 2.487 2.327 4.019 1.00 90.75 92 LEU A N 1
ATOM 706 C CA . LEU A 1 92 ? 3.392 2.902 5.017 1.00 90.75 92 LEU A CA 1
ATOM 707 C C . LEU A 1 92 ? 3.783 4.353 4.686 1.00 90.75 92 LEU A C 1
ATOM 709 O O . LEU A 1 92 ? 3.916 5.164 5.599 1.00 90.75 92 LEU A O 1
ATOM 713 N N . GLN A 1 93 ? 3.942 4.684 3.401 1.00 88.44 93 GLN A N 1
ATOM 714 C CA . GLN A 1 93 ? 4.353 6.012 2.932 1.00 88.44 93 GLN A CA 1
ATOM 715 C C . GLN A 1 93 ? 3.197 6.997 2.745 1.00 88.44 93 GLN A C 1
ATOM 717 O O . GLN A 1 93 ? 3.448 8.194 2.630 1.00 88.44 93 GLN A O 1
ATOM 722 N N . TRP A 1 94 ? 1.950 6.529 2.689 1.00 91.69 94 TRP A N 1
ATOM 723 C CA . TRP A 1 94 ? 0.795 7.398 2.481 1.00 91.69 94 TRP A CA 1
ATOM 724 C C . TRP A 1 94 ? 0.506 8.218 3.741 1.00 91.69 94 TRP A C 1
ATOM 726 O O . TRP A 1 94 ? 0.120 7.611 4.733 1.00 91.69 94 TRP A O 1
ATOM 736 N N . PRO A 1 95 ? 0.682 9.552 3.763 1.00 87.94 95 PRO A N 1
ATOM 737 C CA . PRO A 1 95 ? 0.551 10.341 4.992 1.00 87.94 95 PRO A CA 1
ATOM 738 C C . PRO A 1 95 ? -0.890 10.468 5.502 1.00 87.94 95 PRO A C 1
ATOM 740 O O . PRO A 1 95 ? -1.078 10.626 6.702 1.00 87.94 95 PRO A O 1
ATOM 743 N N . ASP A 1 96 ? -1.888 10.323 4.629 1.00 90.31 96 ASP A N 1
ATOM 744 C CA . ASP A 1 96 ? -3.278 10.708 4.916 1.00 90.31 96 ASP A CA 1
ATOM 745 C C . ASP A 1 96 ? -4.181 9.504 5.249 1.00 90.31 96 ASP A C 1
ATOM 747 O O . ASP A 1 96 ? -5.403 9.538 5.072 1.00 90.31 96 ASP A O 1
ATOM 751 N N . LEU A 1 97 ? -3.581 8.418 5.751 1.00 91.69 97 LEU A N 1
ATOM 752 C CA . LEU A 1 97 ? -4.289 7.198 6.153 1.00 91.69 97 LEU A CA 1
ATOM 753 C C . LEU A 1 97 ? -5.384 7.494 7.184 1.00 91.69 97 LEU A C 1
ATOM 755 O O . LEU A 1 97 ? -6.481 6.946 7.101 1.00 91.69 97 LEU A O 1
ATOM 759 N N . GLU A 1 98 ? -5.087 8.346 8.160 1.00 91.38 98 GLU A N 1
ATOM 760 C CA . GLU A 1 98 ? -5.985 8.712 9.251 1.00 91.38 98 GLU A CA 1
ATOM 761 C C . GLU A 1 98 ? -7.131 9.624 8.785 1.00 91.38 98 GLU A C 1
ATOM 763 O O . GLU A 1 98 ? -8.223 9.574 9.351 1.00 91.38 98 GLU A O 1
ATOM 768 N N . GLU A 1 99 ? -6.898 10.434 7.749 1.00 92.00 99 GLU A N 1
ATOM 769 C CA . GLU A 1 99 ? -7.892 11.338 7.162 1.00 92.00 99 GLU A CA 1
ATOM 770 C C . GLU A 1 99 ? -8.859 10.584 6.240 1.00 92.00 99 GLU A C 1
ATOM 772 O O . GLU A 1 99 ? -10.081 10.720 6.349 1.00 92.00 99 GLU A O 1
ATOM 777 N N . HIS A 1 100 ? -8.333 9.744 5.349 1.00 91.75 100 HIS A N 1
ATOM 778 C CA . HIS A 1 100 ? -9.168 8.950 4.449 1.00 91.75 100 HIS A CA 1
ATOM 779 C C . HIS A 1 100 ? -9.817 7.754 5.142 1.00 91.75 100 HIS A C 1
ATOM 781 O O . HIS A 1 100 ? -10.930 7.377 4.775 1.00 91.75 100 HIS A O 1
ATOM 787 N N . ARG A 1 101 ? -9.116 7.179 6.123 1.00 92.25 101 ARG A N 1
ATOM 788 C CA . ARG A 1 101 ? -9.533 6.100 7.022 1.00 92.25 101 ARG A CA 1
ATOM 789 C C . ARG A 1 101 ? -10.456 5.045 6.386 1.00 92.25 101 ARG A C 1
ATOM 791 O O . ARG A 1 101 ? -11.615 4.937 6.803 1.00 92.25 101 ARG A O 1
ATOM 798 N N . PRO A 1 102 ? -9.962 4.269 5.397 1.00 93.31 102 PRO A N 1
ATOM 799 C CA . PRO A 1 102 ? -10.716 3.166 4.813 1.00 93.31 102 PRO A CA 1
ATOM 800 C C . PRO A 1 102 ? -11.388 2.265 5.854 1.00 93.31 102 PRO A C 1
ATOM 802 O O . PRO A 1 102 ? -10.832 1.982 6.908 1.00 93.31 102 PRO A O 1
ATOM 805 N N . THR A 1 103 ? -12.584 1.755 5.568 1.00 93.56 103 THR A N 1
ATOM 806 C CA . THR A 1 103 ? -13.211 0.763 6.462 1.00 93.56 103 THR A CA 1
ATOM 807 C C . THR A 1 103 ? -12.447 -0.561 6.438 1.00 93.56 103 THR A C 1
ATOM 809 O O . THR A 1 103 ? -12.285 -1.202 7.475 1.00 93.56 103 THR A O 1
ATOM 812 N N . VAL A 1 104 ? -11.977 -0.951 5.252 1.00 94.38 104 VAL A N 1
ATOM 813 C CA . VAL A 1 104 ? -11.225 -2.177 4.986 1.00 94.38 104 VAL A CA 1
ATOM 814 C C . VAL A 1 104 ? -9.984 -1.833 4.172 1.00 94.38 104 VAL A C 1
ATOM 816 O O . VAL A 1 104 ? -10.073 -1.108 3.182 1.00 94.38 104 VAL A O 1
ATOM 819 N N . ILE A 1 105 ? -8.844 -2.388 4.561 1.00 95.25 105 ILE A N 1
ATOM 820 C CA . ILE A 1 105 ? -7.589 -2.343 3.816 1.00 95.25 105 ILE A CA 1
ATOM 821 C C . ILE A 1 105 ? -7.158 -3.780 3.552 1.00 95.25 105 ILE A C 1
ATOM 823 O O . ILE A 1 105 ? -7.047 -4.558 4.498 1.00 95.25 105 ILE A O 1
ATOM 827 N N . ASN A 1 106 ? -6.910 -4.123 2.292 1.00 93.00 106 ASN A N 1
ATOM 828 C CA . ASN A 1 106 ? -6.376 -5.416 1.880 1.00 93.00 106 ASN A CA 1
ATOM 829 C C . ASN A 1 106 ? -5.113 -5.206 1.042 1.00 93.00 106 ASN A C 1
ATOM 831 O O . ASN A 1 106 ? -5.164 -4.503 0.031 1.00 93.00 106 ASN A O 1
ATOM 835 N N . ILE A 1 107 ? -3.997 -5.779 1.483 1.00 91.94 107 ILE A N 1
ATOM 836 C CA . ILE A 1 107 ? -2.678 -5.567 0.879 1.00 91.94 107 ILE A CA 1
ATOM 837 C C . ILE A 1 107 ? -1.800 -6.815 0.993 1.00 91.94 107 ILE A C 1
ATOM 839 O O . ILE A 1 107 ? -1.938 -7.603 1.934 1.00 91.94 107 ILE A O 1
ATOM 843 N N . GLU A 1 108 ? -0.831 -6.934 0.091 1.00 90.69 108 GLU A N 1
ATOM 844 C CA . GLU A 1 108 ? 0.311 -7.828 0.240 1.00 90.69 108 GLU A CA 1
ATOM 845 C C . GLU A 1 108 ? 1.475 -7.140 0.992 1.00 90.69 108 GLU A C 1
ATOM 847 O O . GLU A 1 108 ? 1.793 -5.964 0.808 1.00 90.69 108 GLU A O 1
ATOM 852 N N . TRP A 1 109 ? 2.183 -7.875 1.847 1.00 91.38 109 TRP A N 1
ATOM 853 C CA . TRP A 1 109 ? 3.365 -7.381 2.573 1.00 91.38 109 TRP A CA 1
ATOM 854 C C . TRP A 1 109 ? 4.610 -8.263 2.399 1.00 91.38 109 TRP A C 1
ATOM 856 O O . TRP A 1 109 ? 5.488 -8.346 3.268 1.00 91.38 109 TRP A O 1
ATOM 866 N N . SER A 1 110 ? 4.691 -8.975 1.276 1.00 85.50 110 SER A N 1
ATOM 867 C CA . SER A 1 110 ? 5.772 -9.922 0.985 1.00 85.50 110 SER A CA 1
ATOM 868 C C . SER A 1 110 ? 7.126 -9.250 0.720 1.00 85.50 110 SER A C 1
ATOM 870 O O . SER A 1 110 ? 8.160 -9.859 0.995 1.00 85.50 110 SER A O 1
ATOM 872 N N . CYS A 1 111 ? 7.149 -7.988 0.270 1.00 84.38 111 CYS A N 1
ATOM 873 C CA . CYS A 1 111 ? 8.386 -7.236 0.005 1.00 84.38 111 CYS A CA 1
ATOM 874 C C . CYS A 1 111 ? 8.805 -6.250 1.110 1.00 84.38 111 CYS A C 1
ATOM 876 O O . CYS A 1 111 ? 9.693 -5.416 0.884 1.00 84.38 111 CYS A O 1
ATOM 878 N N . ILE A 1 112 ? 8.225 -6.361 2.309 1.00 84.06 112 ILE A N 1
ATOM 879 C CA . ILE A 1 112 ? 8.660 -5.608 3.492 1.00 84.06 112 ILE A CA 1
ATOM 880 C C . ILE A 1 112 ? 9.272 -6.513 4.563 1.00 84.06 112 ILE A C 1
ATOM 882 O O . ILE A 1 112 ? 8.863 -7.659 4.755 1.00 84.06 112 ILE A O 1
ATOM 886 N N . ASN A 1 113 ? 10.278 -5.992 5.263 1.00 89.69 113 ASN A N 1
ATOM 887 C CA . ASN A 1 113 ? 10.979 -6.706 6.326 1.00 89.69 113 ASN A CA 1
ATOM 888 C C . ASN A 1 113 ? 10.202 -6.669 7.661 1.00 89.69 113 ASN A C 1
ATOM 890 O O . ASN A 1 113 ? 9.191 -5.984 7.798 1.00 89.69 113 ASN A O 1
ATOM 894 N N . THR A 1 114 ? 10.681 -7.396 8.675 1.00 91.81 114 THR A N 1
ATOM 895 C CA . THR A 1 114 ? 10.025 -7.473 9.993 1.00 91.81 114 THR A CA 1
ATOM 896 C C . THR A 1 114 ? 9.854 -6.114 10.676 1.00 91.81 114 THR A C 1
ATOM 898 O O . THR A 1 114 ? 8.835 -5.883 11.317 1.00 91.81 114 THR A O 1
ATOM 901 N N . GLU A 1 115 ? 10.825 -5.211 10.549 1.00 93.69 115 GLU A N 1
ATOM 902 C CA . GLU A 1 115 ? 10.747 -3.874 11.143 1.00 93.69 115 GLU A CA 1
ATOM 903 C C . GLU A 1 115 ? 9.660 -3.035 10.461 1.00 93.69 115 GLU A C 1
ATOM 905 O O . GLU A 1 115 ? 8.805 -2.472 11.141 1.00 93.69 115 GLU A O 1
ATOM 910 N N . GLU A 1 116 ? 9.638 -3.027 9.126 1.00 93.00 116 GLU A N 1
ATOM 911 C CA . GLU A 1 116 ? 8.598 -2.371 8.326 1.00 93.00 116 GLU A CA 1
ATOM 912 C C . GLU A 1 116 ? 7.201 -2.934 8.656 1.00 93.00 116 GLU A C 1
ATOM 914 O O . GLU A 1 116 ? 6.242 -2.173 8.776 1.00 93.00 116 GLU A O 1
ATOM 919 N N . ARG A 1 117 ? 7.078 -4.254 8.874 1.00 93.25 117 ARG A N 1
ATOM 920 C CA . ARG A 1 117 ? 5.812 -4.892 9.286 1.00 93.25 117 ARG A CA 1
ATOM 921 C C . ARG A 1 117 ? 5.344 -4.380 10.643 1.00 93.25 117 ARG A C 1
ATOM 923 O O . ARG A 1 117 ? 4.190 -3.985 10.779 1.00 93.25 117 ARG A O 1
ATOM 930 N N . CYS A 1 118 ? 6.237 -4.339 11.632 1.00 93.88 118 CYS A N 1
ATOM 931 C CA . CYS A 1 118 ? 5.919 -3.806 12.956 1.00 93.88 118 CYS A CA 1
ATOM 932 C C . CYS A 1 118 ? 5.491 -2.334 12.890 1.00 93.88 118 CYS A C 1
ATOM 934 O O . CYS A 1 118 ? 4.520 -1.956 13.541 1.00 93.88 118 CYS A O 1
ATOM 936 N N . GLN A 1 119 ? 6.181 -1.516 12.089 1.00 95.25 119 GLN A N 1
ATOM 937 C CA . GLN A 1 119 ? 5.828 -0.108 11.888 1.00 95.25 119 GLN A CA 1
ATOM 938 C C . GLN A 1 119 ? 4.435 0.038 11.269 1.00 95.25 119 GLN A C 1
ATOM 940 O O . GLN A 1 119 ? 3.631 0.834 11.751 1.00 95.25 119 GLN A O 1
ATOM 945 N N . LEU A 1 120 ? 4.133 -0.753 10.237 1.00 94.31 120 LEU A N 1
ATOM 946 C CA . LEU A 1 120 ? 2.832 -0.724 9.581 1.00 94.31 120 LEU A CA 1
ATOM 947 C C . LEU A 1 120 ? 1.704 -1.159 10.524 1.00 94.31 120 LEU A C 1
ATOM 949 O O . LEU A 1 120 ? 0.686 -0.475 10.611 1.00 94.31 120 LEU A O 1
ATOM 953 N N . ILE A 1 121 ? 1.894 -2.259 11.260 1.00 94.94 121 ILE A N 1
ATOM 954 C CA . ILE A 1 121 ? 0.915 -2.740 12.244 1.00 94.94 121 ILE A CA 1
ATOM 955 C C . ILE A 1 121 ? 0.677 -1.678 13.315 1.00 94.94 121 ILE A C 1
ATOM 957 O O . ILE A 1 121 ? -0.475 -1.372 13.609 1.00 94.94 121 ILE A O 1
ATOM 961 N N . GLN A 1 122 ? 1.740 -1.094 13.876 1.00 95.25 122 GLN A N 1
ATOM 962 C CA . GLN A 1 122 ? 1.608 -0.062 14.903 1.00 95.25 122 GLN A CA 1
ATOM 963 C C . GLN A 1 122 ? 0.814 1.132 14.374 1.00 95.25 122 GLN A C 1
ATOM 965 O O . GLN A 1 122 ? -0.135 1.568 15.018 1.00 95.25 122 GLN A O 1
ATOM 970 N N . ARG A 1 123 ? 1.137 1.595 13.164 1.00 94.88 123 ARG A N 1
ATOM 971 C CA . ARG A 1 123 ? 0.422 2.693 12.518 1.00 94.88 123 ARG A CA 1
ATOM 972 C C . ARG A 1 123 ? -1.066 2.387 12.326 1.00 94.88 123 ARG A C 1
ATOM 974 O O . ARG A 1 123 ? -1.913 3.232 12.596 1.00 94.88 123 ARG A O 1
ATOM 981 N N . LEU A 1 124 ? -1.397 1.176 11.882 1.00 94.88 124 LEU A N 1
ATOM 982 C CA . LEU A 1 124 ? -2.785 0.744 11.711 1.00 94.88 124 LEU A CA 1
ATOM 983 C C . LEU A 1 124 ? -3.522 0.649 13.052 1.00 94.88 124 LEU A C 1
ATOM 985 O O . LEU A 1 124 ? -4.665 1.087 13.154 1.00 94.88 124 LEU A O 1
ATOM 989 N N . VAL A 1 125 ? -2.872 0.132 14.094 1.00 94.56 125 VAL A N 1
ATOM 990 C CA . VAL A 1 125 ? -3.440 0.080 15.448 1.00 94.56 125 VAL A CA 1
ATOM 991 C C . VAL A 1 125 ? -3.692 1.488 15.991 1.00 94.56 125 VAL A C 1
ATOM 993 O O . VAL A 1 125 ? -4.777 1.748 16.510 1.00 94.56 125 VAL A O 1
ATOM 996 N N . ASP A 1 126 ? -2.747 2.413 15.812 1.00 93.69 126 ASP A N 1
ATOM 997 C CA . ASP A 1 126 ? -2.881 3.812 16.236 1.00 93.69 126 ASP A CA 1
ATOM 998 C C . ASP A 1 126 ? -4.024 4.528 15.493 1.00 93.69 126 ASP A C 1
ATOM 1000 O O . ASP A 1 126 ? -4.734 5.349 16.076 1.00 93.69 126 ASP A O 1
ATOM 1004 N N . ALA A 1 127 ? -4.267 4.157 14.231 1.00 92.75 127 ALA A N 1
ATOM 1005 C CA . ALA A 1 127 ? -5.401 4.623 13.434 1.00 92.75 127 ALA A CA 1
ATOM 1006 C C . ALA A 1 127 ? -6.738 3.912 13.761 1.00 92.75 127 ALA A C 1
ATOM 1008 O O . ALA A 1 127 ? -7.780 4.264 13.199 1.00 92.75 127 ALA A O 1
ATOM 1009 N N . GLY A 1 128 ? -6.738 2.942 14.685 1.00 94.25 128 GLY A N 1
ATOM 1010 C CA . GLY A 1 128 ? -7.933 2.261 15.197 1.00 94.25 128 GLY A CA 1
ATOM 1011 C C . GLY A 1 128 ? -8.320 0.968 14.475 1.00 94.25 128 GLY A C 1
ATOM 1012 O O . GLY A 1 128 ? -9.426 0.465 14.683 1.00 94.25 128 GLY A O 1
ATOM 1013 N N . TYR A 1 129 ? -7.446 0.417 13.633 1.00 96.50 129 TYR A N 1
ATOM 1014 C CA . TYR A 1 129 ? -7.715 -0.828 12.919 1.00 96.50 129 TYR A CA 1
ATOM 1015 C C . TYR A 1 129 ? -7.443 -2.065 13.781 1.00 96.50 129 TYR A C 1
ATOM 1017 O O . TYR A 1 129 ? -6.469 -2.149 14.529 1.00 96.50 129 TYR A O 1
ATOM 1025 N N . THR A 1 130 ? -8.277 -3.082 13.588 1.00 95.38 130 THR A N 1
ATOM 1026 C CA . THR A 1 130 ? -7.977 -4.476 13.928 1.00 95.38 130 THR A CA 1
ATOM 1027 C C . THR A 1 130 ? -7.415 -5.162 12.689 1.00 95.38 130 THR A C 1
ATOM 1029 O O . THR A 1 130 ? -7.972 -4.998 11.604 1.00 95.38 130 THR A O 1
ATOM 1032 N N . HIS A 1 131 ? -6.331 -5.924 12.829 1.00 92.75 131 HIS A N 1
ATOM 1033 C CA . HIS A 1 131 ? -5.685 -6.602 11.706 1.00 92.75 131 HIS A CA 1
ATOM 1034 C C . HIS A 1 131 ? -5.791 -8.126 11.780 1.00 92.75 131 HIS A C 1
ATOM 1036 O O . HIS A 1 131 ? -5.940 -8.700 12.860 1.00 92.75 131 HIS A O 1
ATOM 1042 N N . PHE A 1 132 ? -5.706 -8.756 10.611 1.00 91.75 132 PHE A N 1
ATOM 1043 C CA . PHE A 1 132 ? -5.806 -10.191 10.395 1.00 91.75 132 PHE A CA 1
ATOM 1044 C C . PHE A 1 132 ? -4.775 -10.619 9.350 1.00 91.75 132 PHE A C 1
ATOM 1046 O O . PHE A 1 132 ? -4.790 -10.126 8.219 1.00 91.75 132 PHE A O 1
ATOM 1053 N N . ASP A 1 133 ? -3.931 -11.573 9.727 1.00 87.75 133 ASP A N 1
ATOM 1054 C CA . ASP A 1 133 ? -2.993 -12.221 8.816 1.00 87.75 133 ASP A CA 1
ATOM 1055 C C . ASP A 1 133 ? -3.688 -13.446 8.211 1.00 87.75 133 ASP A C 1
ATOM 1057 O O . ASP A 1 133 ? -4.109 -14.349 8.941 1.00 87.75 133 ASP A O 1
ATOM 1061 N N . HIS A 1 134 ? -3.828 -13.490 6.884 1.00 82.00 134 HIS A N 1
ATOM 1062 C CA . HIS A 1 134 ? -4.425 -14.649 6.200 1.00 82.00 134 HIS A CA 1
ATOM 1063 C C . HIS A 1 134 ? -3.360 -15.659 5.789 1.00 82.00 134 HIS A C 1
ATOM 1065 O O . HIS A 1 134 ? -3.566 -16.871 5.880 1.00 82.00 134 HIS A O 1
ATOM 1071 N N . THR A 1 135 ? -2.215 -15.148 5.343 1.00 82.62 135 THR A N 1
ATOM 1072 C CA . THR A 1 135 ? -1.033 -15.915 4.946 1.00 82.62 135 THR A CA 1
ATOM 1073 C C . THR A 1 135 ? 0.229 -15.194 5.433 1.00 82.62 135 THR A C 1
ATOM 1075 O O . THR A 1 135 ? 0.167 -14.150 6.078 1.00 82.62 135 THR A O 1
ATOM 1078 N N . ASP A 1 136 ? 1.411 -15.726 5.122 1.00 80.19 136 ASP A N 1
ATOM 1079 C CA . ASP A 1 136 ? 2.684 -15.034 5.354 1.00 80.19 136 ASP A CA 1
ATOM 1080 C C . ASP A 1 136 ? 2.874 -13.785 4.465 1.00 80.19 136 ASP A C 1
ATOM 1082 O O . ASP A 1 136 ? 3.812 -13.003 4.687 1.00 80.19 136 ASP A O 1
ATOM 1086 N N . LYS A 1 137 ? 1.975 -13.589 3.489 1.00 84.19 137 LYS A N 1
ATOM 1087 C CA . LYS A 1 137 ? 2.029 -12.549 2.457 1.00 84.19 137 LYS A CA 1
ATOM 1088 C C . LYS A 1 137 ? 0.822 -11.615 2.449 1.00 84.19 137 LYS A C 1
ATOM 1090 O O . LYS A 1 137 ? 1.010 -10.442 2.153 1.00 84.19 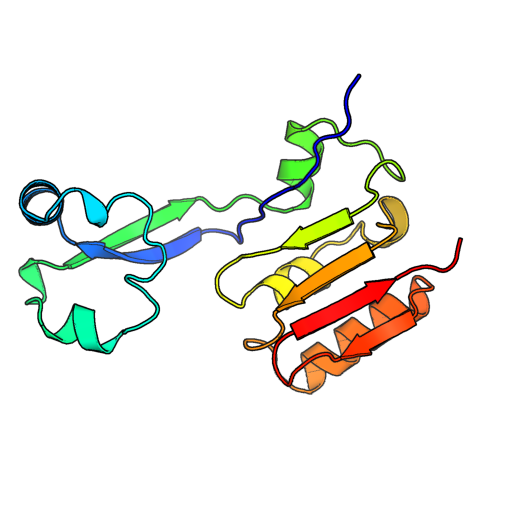137 LYS A O 1
ATOM 1095 N N . ASP A 1 138 ? -0.358 -12.109 2.803 1.00 86.94 138 ASP A N 1
ATOM 1096 C CA . ASP A 1 138 ? -1.617 -11.374 2.694 1.00 86.94 138 ASP A CA 1
ATOM 1097 C C . ASP A 1 138 ? -2.087 -10.871 4.054 1.00 86.94 138 ASP A C 1
ATOM 1099 O O . ASP A 1 138 ? -2.127 -11.616 5.041 1.00 86.94 138 ASP A O 1
ATOM 1103 N N . PHE A 1 139 ? -2.506 -9.610 4.073 1.00 90.44 139 PHE A N 1
ATOM 1104 C CA . PHE A 1 139 ? -2.859 -8.885 5.280 1.00 90.44 139 PHE A CA 1
ATOM 1105 C C . PHE A 1 139 ? -4.143 -8.077 5.078 1.00 90.44 139 PHE A C 1
ATOM 1107 O O . PHE A 1 139 ? -4.316 -7.375 4.078 1.00 90.44 139 PHE A O 1
ATOM 1114 N N . THR A 1 140 ? -5.042 -8.125 6.061 1.00 94.25 140 THR A N 1
ATOM 1115 C CA . THR A 1 140 ? -6.242 -7.282 6.087 1.00 94.25 140 THR A CA 1
ATOM 1116 C C . THR A 1 140 ? -6.329 -6.487 7.380 1.00 94.25 140 THR A C 1
ATOM 1118 O O . THR A 1 140 ? -6.161 -7.033 8.467 1.00 94.25 140 THR A O 1
ATOM 1121 N N . ALA A 1 141 ? -6.687 -5.209 7.276 1.00 95.38 141 ALA A N 1
ATOM 1122 C CA . ALA A 1 141 ? -7.016 -4.353 8.408 1.00 95.38 141 ALA A CA 1
ATOM 1123 C C . ALA A 1 141 ? -8.435 -3.793 8.271 1.00 95.38 141 ALA A C 1
ATOM 1125 O O . ALA A 1 141 ? -8.849 -3.380 7.190 1.00 95.38 141 ALA A O 1
ATOM 1126 N N . VAL A 1 142 ? -9.185 -3.768 9.372 1.00 95.38 142 VAL A N 1
ATOM 1127 C CA . VAL A 1 142 ? -10.567 -3.274 9.423 1.00 95.38 142 VAL A CA 1
ATOM 1128 C C . VAL A 1 142 ? -10.822 -2.402 10.643 1.00 95.38 142 VAL A C 1
ATOM 1130 O O . VAL A 1 142 ? -10.350 -2.694 11.741 1.00 95.38 142 VAL A O 1
ATOM 1133 N N . ILE A 1 143 ? -11.618 -1.352 10.465 1.00 91.56 143 ILE A N 1
ATOM 1134 C CA . ILE A 1 143 ? -12.172 -0.564 11.568 1.00 91.56 143 ILE A CA 1
ATOM 1135 C C . ILE A 1 143 ? -13.570 -1.086 11.894 1.00 91.56 143 ILE A C 1
ATOM 1137 O O . ILE A 1 143 ? -14.414 -1.222 11.008 1.00 91.56 143 ILE A O 1
ATOM 1141 N N . ALA A 1 144 ? -13.819 -1.373 13.174 1.00 68.12 144 ALA A N 1
ATOM 1142 C CA . ALA A 1 144 ? -15.161 -1.681 13.652 1.00 68.12 144 ALA A CA 1
ATOM 1143 C C . ALA A 1 144 ? -16.052 -0.434 13.511 1.00 68.12 144 ALA A C 1
ATOM 1145 O O . ALA A 1 144 ? -15.670 0.651 13.954 1.00 68.12 144 ALA A O 1
ATOM 1146 N N . ALA A 1 145 ? -17.202 -0.604 12.853 1.00 57.66 145 ALA A N 1
ATOM 1147 C CA . ALA A 1 145 ? -18.219 0.434 12.685 1.00 57.66 145 ALA A CA 1
ATOM 1148 C C . ALA A 1 145 ? -18.945 0.754 14.000 1.00 57.66 145 ALA A C 1
ATOM 1150 O O . ALA A 1 145 ? -19.171 -0.190 14.795 1.00 57.66 145 ALA A O 1
#

InterPro domains:
  IPR006342 Methyltransferase FkbM [PF05050] (36-120)

pLDDT: mean 72.73, std 21.42, range [28.81, 96.5]

Organism: NCBI:txid667725

Foldseek 3Di:
DDDDPADEFEDAWDWDKDFDPVVVVVDDPVPVPPPPVVVDPVVCVVDDPNRIDTDTDGGDAPVVRCVVVVPAFCNAAEYEYDHPQCFLVSQLPDPCCLRNVHQKYKYWNPPDDPVSVVSSVVVLVVSQWDKDDPDPTIIMTGHDD

Sequence (145 aa):
MSTPDAILLDIGPVVMTTLTDAKRKSSESWTEGISSLGENAGDLKRYSDKDKATVKVHGITLQHLLEELRIEPGRLNILQIDAECYDARILLQWPDLEEHRPTVINIEWSCINTEERCQLIQRLVDAGYTHFDHTDKDFTAVIAA